Protein AF-A0A1J5I6U6-F1 (afdb_monomer_lite)

Radius of gyration: 18.53 Å; chains: 1; bounding box: 52×21×41 Å

Foldseek 3Di:
DVVVVVVCVVCVVVVVVVVVCPPVDDVVVVVVLVVQLVVQQVVQVVVVDPVSSVVSNCCRVVVDDDDDDPDDDD

Secondary structure (DSSP, 8-state):
-HHHHHHHHHTHHHHHHHHHHTT-S-HHHHHHHHHHHHHHHHHHGGG--HHHHHHHHHHHHH-------S----

Sequence (74 aa):
MKKVAKMLRNHRGLLLNWFRVKDRIALGAVEGFNNKAKLTTKKAYGFRSYEVVKIALYHTLGDLPQPTVTHKFC

Structure (mmCIF, N/CA/C/O backbone):
data_AF-A0A1J5I6U6-F1
#
_entry.id   AF-A0A1J5I6U6-F1
#
loop_
_atom_site.group_PDB
_atom_site.id
_atom_site.type_symbol
_atom_site.label_atom_id
_atom_site.label_alt_id
_atom_site.label_comp_id
_atom_site.label_asym_id
_atom_site.label_entity_id
_atom_site.label_seq_id
_atom_site.pdbx_PDB_ins_code
_atom_site.Cartn_x
_atom_site.Cartn_y
_atom_site.Cartn_z
_atom_site.occupancy
_atom_site.B_iso_or_equiv
_atom_site.auth_seq_id
_atom_site.auth_comp_id
_atom_site.auth_asym_id
_atom_site.auth_atom_id
_atom_site.pdbx_PDB_model_num
ATOM 1 N N . MET A 1 1 ? 23.229 8.492 -12.205 1.00 88.56 1 MET A N 1
ATOM 2 C CA . MET A 1 1 ? 22.695 7.627 -13.290 1.00 88.56 1 MET A CA 1
ATOM 3 C C . MET A 1 1 ? 23.057 6.139 -13.188 1.00 88.56 1 MET A C 1
ATOM 5 O O . MET A 1 1 ? 22.158 5.316 -13.317 1.00 88.56 1 MET A O 1
ATOM 9 N N . LYS A 1 2 ? 24.315 5.745 -12.912 1.00 96.44 2 LYS A N 1
ATOM 10 C CA . LYS A 1 2 ? 24.732 4.319 -12.896 1.00 96.44 2 LYS A CA 1
ATOM 11 C C . LYS A 1 2 ? 23.906 3.413 -11.954 1.00 96.44 2 LYS A C 1
ATOM 13 O O . LYS A 1 2 ? 23.558 2.300 -12.337 1.00 96.44 2 LYS A O 1
ATOM 18 N N . LYS A 1 3 ? 23.547 3.900 -10.757 1.00 97.25 3 LYS A N 1
ATOM 19 C CA . LYS A 1 3 ? 22.762 3.151 -9.751 1.00 97.25 3 LYS A CA 1
ATOM 20 C C . LYS A 1 3 ? 21.365 2.768 -10.257 1.00 97.25 3 LYS A C 1
ATOM 22 O O . LYS A 1 3 ? 20.987 1.604 -10.177 1.00 97.25 3 LYS A O 1
ATOM 27 N N . VAL A 1 4 ? 20.644 3.727 -10.841 1.00 96.38 4 VAL A N 1
ATOM 28 C CA . VAL A 1 4 ? 19.298 3.512 -11.400 1.00 96.38 4 VAL A CA 1
ATOM 29 C C . VAL A 1 4 ? 19.357 2.532 -12.571 1.00 96.38 4 VAL A C 1
ATOM 31 O O . VAL A 1 4 ? 18.607 1.562 -12.598 1.00 96.38 4 VAL A O 1
ATOM 34 N N . ALA A 1 5 ? 20.316 2.702 -13.486 1.00 96.94 5 ALA A N 1
ATOM 35 C CA . ALA A 1 5 ? 20.482 1.794 -14.621 1.00 96.94 5 ALA A CA 1
ATOM 36 C C . ALA A 1 5 ? 20.804 0.347 -14.195 1.00 96.94 5 ALA A C 1
ATOM 38 O O . ALA A 1 5 ? 20.358 -0.598 -14.846 1.00 96.94 5 ALA A O 1
ATOM 39 N N . LYS A 1 6 ? 21.576 0.156 -13.114 1.00 97.69 6 LYS A N 1
ATOM 40 C CA . LYS A 1 6 ? 21.851 -1.174 -12.542 1.00 97.69 6 LYS A CA 1
ATOM 41 C C . LYS A 1 6 ? 20.591 -1.778 -11.914 1.00 97.69 6 LYS A C 1
ATOM 43 O O . LYS A 1 6 ? 20.291 -2.939 -12.166 1.00 97.69 6 LYS A O 1
ATOM 48 N N . MET A 1 7 ? 19.823 -0.984 -11.167 1.00 97.62 7 MET A N 1
ATOM 49 C CA . MET A 1 7 ? 18.548 -1.414 -10.584 1.00 97.62 7 MET A CA 1
ATOM 50 C C . MET A 1 7 ? 17.547 -1.854 -11.663 1.00 97.62 7 MET A C 1
ATOM 52 O O . MET A 1 7 ? 16.976 -2.933 -11.537 1.00 97.62 7 MET A O 1
ATOM 56 N N . LEU A 1 8 ? 17.367 -1.073 -12.734 1.00 96.25 8 LEU A N 1
ATOM 57 C CA . LEU A 1 8 ? 16.449 -1.421 -13.827 1.00 96.25 8 LEU A CA 1
ATOM 58 C C . LEU A 1 8 ? 16.855 -2.722 -14.531 1.00 96.25 8 LEU A C 1
ATOM 60 O O . LEU A 1 8 ? 16.002 -3.557 -14.814 1.00 96.25 8 LEU A O 1
ATOM 64 N N . ARG A 1 9 ? 18.159 -2.932 -14.763 1.00 96.56 9 ARG A N 1
ATOM 65 C CA . ARG A 1 9 ? 18.671 -4.190 -15.332 1.00 96.56 9 ARG A CA 1
ATOM 66 C C . ARG A 1 9 ? 18.401 -5.387 -14.423 1.00 96.56 9 ARG A C 1
ATOM 68 O O . ARG A 1 9 ? 17.938 -6.410 -14.916 1.00 96.56 9 ARG A O 1
ATOM 75 N N . ASN A 1 10 ? 18.617 -5.238 -13.116 1.00 97.44 10 ASN A N 1
ATOM 76 C CA . ASN A 1 10 ? 18.337 -6.295 -12.141 1.00 97.44 10 ASN A CA 1
ATOM 77 C C . ASN A 1 10 ? 16.842 -6.663 -12.089 1.00 97.44 10 ASN A C 1
ATOM 79 O O . ASN A 1 10 ? 16.509 -7.832 -11.942 1.00 97.44 10 ASN A O 1
ATOM 83 N N . HIS A 1 11 ? 15.940 -5.689 -12.258 1.00 97.00 11 HIS A N 1
ATOM 84 C CA . HIS A 1 11 ? 14.487 -5.906 -12.209 1.00 97.00 11 HIS A CA 1
ATOM 85 C C . HIS A 1 11 ? 13.843 -6.087 -13.594 1.00 97.00 11 HIS A C 1
ATOM 87 O O . HIS A 1 11 ? 12.616 -6.066 -13.710 1.00 97.00 11 HIS A O 1
ATOM 93 N N . ARG A 1 12 ? 14.640 -6.294 -14.655 1.00 96.38 12 ARG A N 1
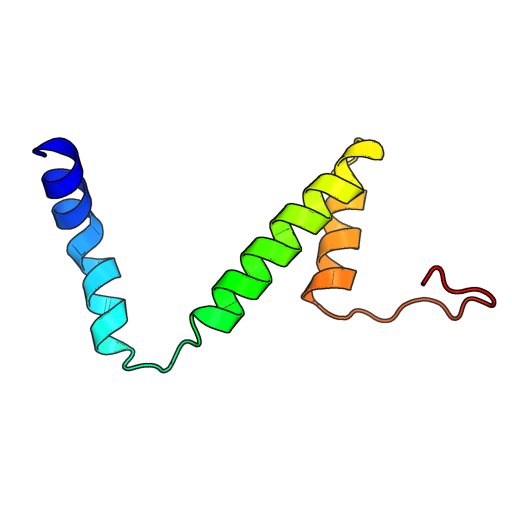ATOM 94 C CA . ARG A 1 12 ? 14.159 -6.394 -16.045 1.00 96.38 12 ARG A CA 1
ATOM 95 C C . ARG A 1 12 ? 13.016 -7.397 -16.209 1.00 96.38 12 ARG A C 1
ATOM 97 O O . ARG A 1 12 ? 12.070 -7.110 -16.930 1.00 96.38 12 ARG A O 1
ATOM 104 N N . GLY A 1 13 ? 13.084 -8.549 -15.539 1.00 95.94 13 GLY A N 1
ATOM 105 C CA . GLY A 1 13 ? 12.032 -9.569 -15.605 1.00 95.94 13 GLY A CA 1
ATOM 106 C C . GLY A 1 13 ? 10.665 -9.048 -15.146 1.00 95.94 13 GLY A C 1
ATOM 107 O O . GLY A 1 13 ? 9.675 -9.229 -15.849 1.00 95.94 13 GLY A O 1
ATOM 108 N N . LEU A 1 14 ? 10.621 -8.330 -14.019 1.00 92.81 14 LEU A N 1
ATOM 109 C CA . LEU A 1 14 ? 9.389 -7.738 -13.486 1.00 92.81 14 LEU A CA 1
ATOM 110 C C . LEU A 1 14 ? 8.858 -6.625 -14.393 1.00 92.81 14 LEU A C 1
ATOM 112 O O . LEU A 1 14 ? 7.661 -6.565 -14.658 1.00 92.81 14 LEU A O 1
ATOM 116 N N . LEU A 1 15 ? 9.752 -5.788 -14.924 1.00 92.88 15 LEU A N 1
ATOM 117 C CA . LEU A 1 15 ? 9.381 -4.741 -15.879 1.00 92.88 15 LEU A CA 1
ATOM 118 C C . LEU A 1 15 ? 8.773 -5.333 -17.157 1.00 92.88 15 LEU A C 1
ATOM 120 O O . LEU A 1 15 ? 7.805 -4.799 -17.681 1.00 92.88 15 LEU A O 1
ATOM 124 N N . LEU A 1 16 ? 9.293 -6.461 -17.648 1.00 93.88 16 LEU A N 1
ATOM 125 C CA . LEU A 1 16 ? 8.730 -7.140 -18.817 1.00 93.88 16 LEU A CA 1
ATOM 126 C C . LEU A 1 16 ? 7.360 -7.768 -18.541 1.00 93.88 16 LEU A C 1
ATOM 128 O O . LEU A 1 16 ? 6.538 -7.841 -19.454 1.00 93.88 16 LEU A O 1
ATOM 132 N N . ASN A 1 17 ? 7.083 -8.188 -17.304 1.00 92.12 17 ASN A N 1
ATOM 133 C CA . ASN A 1 17 ? 5.764 -8.707 -16.940 1.00 92.12 17 ASN A CA 1
ATOM 134 C C . ASN A 1 17 ? 4.667 -7.654 -17.121 1.00 92.12 17 ASN A C 1
ATOM 136 O O . ASN A 1 17 ? 3.590 -8.013 -17.584 1.00 92.12 17 ASN A O 1
ATOM 140 N N . TRP A 1 18 ? 4.959 -6.375 -16.859 1.00 86.81 18 TRP A N 1
ATOM 141 C CA . TRP A 1 18 ? 4.033 -5.268 -17.119 1.00 86.81 18 TRP A CA 1
ATOM 142 C C . TRP A 1 18 ? 3.555 -5.254 -18.580 1.00 86.81 18 TRP A C 1
ATOM 144 O O . TRP A 1 18 ? 2.358 -5.317 -18.851 1.00 86.81 18 TRP A O 1
ATOM 154 N N . PHE A 1 19 ? 4.495 -5.291 -19.529 1.00 88.56 19 PHE A N 1
ATOM 155 C CA . PHE A 1 19 ? 4.176 -5.300 -20.961 1.00 88.56 19 PHE A CA 1
ATOM 156 C C . PHE A 1 19 ? 3.473 -6.586 -21.411 1.00 88.56 19 PHE A C 1
ATOM 158 O O . PHE A 1 19 ? 2.632 -6.555 -22.308 1.00 88.56 19 PHE A O 1
ATOM 165 N N . ARG A 1 20 ? 3.794 -7.729 -20.793 1.00 92.31 20 ARG A N 1
ATOM 166 C CA . ARG A 1 20 ? 3.145 -9.018 -21.090 1.00 92.31 20 ARG A CA 1
ATOM 167 C C . ARG A 1 20 ? 1.694 -9.064 -20.619 1.00 92.31 20 ARG A C 1
ATOM 169 O O . ARG A 1 20 ? 0.872 -9.695 -21.276 1.00 92.31 20 ARG A O 1
ATOM 176 N N . VAL A 1 21 ? 1.393 -8.414 -19.495 1.00 90.50 21 VAL A N 1
ATOM 177 C CA . VAL A 1 21 ? 0.057 -8.394 -18.888 1.00 90.50 21 VAL A CA 1
ATOM 178 C C . VAL A 1 21 ? -0.943 -7.560 -19.692 1.00 90.50 21 VAL A C 1
ATOM 180 O O . VAL A 1 21 ? -2.131 -7.840 -19.577 1.00 90.50 21 VAL A O 1
ATOM 183 N N . LYS A 1 22 ? -0.486 -6.614 -20.532 1.00 85.00 22 LYS A N 1
ATOM 184 C CA . LYS A 1 22 ? -1.314 -5.811 -21.460 1.00 85.00 22 LYS A CA 1
ATOM 185 C C . LYS A 1 22 ? -2.577 -5.243 -20.795 1.00 85.00 22 LYS A C 1
ATOM 187 O O . LYS A 1 22 ? -3.683 -5.690 -21.083 1.00 85.00 22 LYS A O 1
ATOM 192 N N . ASP A 1 23 ? -2.395 -4.320 -19.854 1.00 81.81 23 ASP A N 1
ATOM 193 C CA . ASP A 1 23 ? -3.476 -3.580 -19.178 1.00 81.81 23 ASP A CA 1
ATOM 194 C C . ASP A 1 23 ? -4.486 -4.423 -18.379 1.00 81.81 23 ASP A C 1
ATOM 196 O O . ASP A 1 23 ? -5.476 -3.900 -17.875 1.00 81.81 23 ASP A O 1
ATOM 200 N N . ARG A 1 24 ? -4.218 -5.717 -18.147 1.00 89.12 24 ARG A N 1
ATOM 201 C CA . ARG A 1 24 ? -5.053 -6.550 -17.255 1.00 89.12 24 ARG A CA 1
ATOM 202 C C . ARG A 1 24 ? -5.014 -6.111 -15.787 1.00 89.12 24 ARG A C 1
ATOM 204 O O . ARG A 1 24 ? -5.792 -6.618 -14.985 1.00 89.12 24 ARG A O 1
ATOM 211 N N . ILE A 1 25 ? -4.098 -5.215 -15.418 1.00 87.00 25 ILE A N 1
ATOM 212 C CA . ILE A 1 25 ? -3.967 -4.680 -14.062 1.00 87.00 25 ILE A CA 1
ATOM 213 C C . ILE A 1 25 ? -4.295 -3.190 -14.093 1.00 87.00 25 ILE A C 1
ATOM 215 O O . ILE A 1 25 ? -3.584 -2.398 -14.710 1.00 87.00 25 ILE A O 1
ATOM 219 N N . ALA A 1 26 ? -5.332 -2.800 -13.356 1.00 90.00 26 ALA A N 1
ATOM 220 C CA . ALA A 1 26 ? -5.683 -1.401 -13.162 1.00 90.00 26 ALA A CA 1
ATOM 221 C C . ALA A 1 26 ? -4.702 -0.732 -12.182 1.00 90.00 26 ALA A C 1
ATOM 223 O O . ALA A 1 26 ? -4.893 -0.788 -10.965 1.00 90.00 26 ALA A O 1
ATOM 224 N N . LEU A 1 27 ? -3.656 -0.076 -12.699 1.00 88.88 27 LEU A N 1
ATOM 225 C CA . LEU A 1 27 ? -2.659 0.619 -11.867 1.00 88.88 27 LEU A CA 1
ATOM 226 C C . LEU A 1 27 ? -3.282 1.652 -10.932 1.00 88.88 27 LEU A C 1
ATOM 228 O O . LEU A 1 27 ? -2.905 1.704 -9.767 1.00 88.88 27 LEU A O 1
ATOM 232 N N . GLY A 1 28 ? -4.267 2.418 -11.410 1.00 92.25 28 GLY A N 1
ATOM 233 C CA . GLY A 1 28 ? -4.956 3.409 -10.582 1.00 92.25 28 GLY A CA 1
ATOM 234 C C . GLY A 1 28 ? -5.678 2.780 -9.386 1.00 92.25 28 GLY A C 1
ATOM 235 O O . GLY A 1 28 ? -5.653 3.333 -8.289 1.00 92.25 28 GLY A O 1
ATOM 236 N N . ALA A 1 29 ? -6.252 1.584 -9.556 1.00 92.56 29 ALA A N 1
ATOM 237 C CA . ALA A 1 29 ? -6.863 0.852 -8.450 1.00 92.56 29 ALA A CA 1
ATOM 238 C C . ALA A 1 29 ? -5.801 0.357 -7.455 1.00 92.56 29 ALA A C 1
ATOM 240 O O . ALA A 1 29 ? -5.965 0.534 -6.249 1.00 92.56 29 ALA A O 1
ATOM 241 N N . VAL A 1 30 ? -4.686 -0.202 -7.945 1.00 92.31 30 VAL A N 1
ATOM 242 C CA . VAL A 1 30 ? -3.566 -0.666 -7.102 1.00 92.31 30 VAL A CA 1
ATOM 243 C C . VAL A 1 30 ? -2.948 0.490 -6.309 1.00 92.31 30 VAL A C 1
ATOM 245 O O . VAL A 1 30 ? -2.714 0.370 -5.106 1.00 92.31 30 VAL A O 1
ATOM 248 N N . GLU A 1 31 ? -2.720 1.632 -6.953 1.00 95.12 31 GLU A N 1
ATOM 249 C CA . GLU A 1 31 ? -2.212 2.840 -6.302 1.00 95.12 31 GLU A CA 1
ATOM 250 C C . GLU A 1 31 ? -3.210 3.389 -5.275 1.00 95.12 31 GLU A C 1
ATOM 252 O O . GLU A 1 31 ? -2.829 3.722 -4.148 1.00 95.12 31 GLU A O 1
ATOM 257 N N . GLY A 1 32 ? -4.502 3.400 -5.615 1.00 95.12 32 GLY A N 1
ATOM 258 C CA . GLY A 1 32 ? -5.578 3.750 -4.692 1.00 95.12 32 GLY A CA 1
ATOM 259 C C . GLY A 1 32 ? -5.585 2.867 -3.441 1.00 95.12 32 GLY A C 1
ATOM 260 O O . GLY A 1 3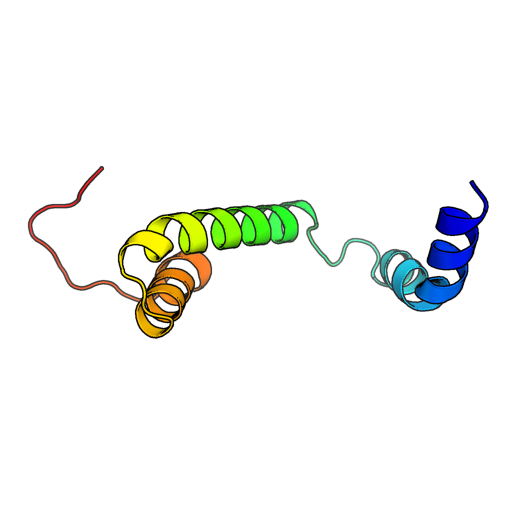2 ? -5.663 3.385 -2.322 1.00 95.12 32 GLY A O 1
ATOM 261 N N . PHE A 1 33 ? -5.427 1.550 -3.601 1.00 94.75 33 PHE A N 1
ATOM 262 C CA . PHE A 1 33 ? -5.315 0.618 -2.476 1.00 94.75 33 PHE A CA 1
ATOM 263 C C . PHE A 1 33 ? -4.065 0.870 -1.627 1.00 94.75 33 PHE A C 1
ATOM 265 O O . PHE A 1 33 ? -4.175 0.918 -0.401 1.00 94.75 33 PHE A O 1
ATOM 272 N N . ASN A 1 34 ? -2.905 1.116 -2.241 1.00 96.25 34 ASN A N 1
ATOM 273 C CA . ASN A 1 34 ? -1.679 1.455 -1.508 1.00 96.25 34 ASN A CA 1
ATOM 274 C C . ASN A 1 34 ? -1.841 2.738 -0.676 1.00 96.25 34 ASN A C 1
ATOM 276 O O . ASN A 1 34 ? -1.428 2.789 0.487 1.00 96.25 34 ASN A O 1
ATOM 280 N N . ASN A 1 35 ? -2.489 3.761 -1.236 1.00 96.94 35 ASN A N 1
ATOM 281 C CA . ASN A 1 35 ? -2.767 5.011 -0.530 1.00 96.94 35 ASN A CA 1
ATOM 282 C C . ASN A 1 35 ? -3.745 4.807 0.638 1.00 96.94 35 ASN A C 1
ATOM 284 O O . ASN A 1 35 ? -3.489 5.301 1.742 1.00 96.94 35 ASN A O 1
ATOM 288 N N . LYS A 1 36 ? -4.817 4.024 0.438 1.00 96.00 36 LYS A N 1
ATOM 289 C CA . LYS A 1 36 ? -5.748 3.644 1.515 1.00 96.00 36 LYS A CA 1
ATOM 290 C C . LYS A 1 36 ? -5.039 2.878 2.629 1.00 96.00 36 LYS A C 1
ATOM 292 O O . LYS A 1 36 ? -5.224 3.214 3.799 1.00 96.00 36 LYS A O 1
ATOM 297 N N . ALA A 1 37 ? -4.196 1.905 2.288 1.00 96.56 37 ALA A N 1
ATOM 298 C CA . ALA A 1 37 ? -3.433 1.126 3.258 1.00 96.56 37 ALA A CA 1
ATOM 299 C C . ALA A 1 37 ? -2.515 2.031 4.096 1.00 96.56 37 ALA A C 1
ATOM 301 O O . ALA A 1 37 ? -2.566 2.001 5.326 1.00 96.56 37 ALA A O 1
ATOM 302 N N . LYS A 1 38 ? -1.748 2.918 3.445 1.00 97.06 38 LYS A N 1
ATOM 303 C CA . LYS A 1 38 ? -0.859 3.878 4.119 1.00 97.06 38 LYS A CA 1
ATOM 304 C C . LYS A 1 38 ? -1.612 4.783 5.098 1.00 97.06 38 LYS A C 1
ATOM 306 O O . LYS A 1 38 ? -1.161 4.975 6.229 1.00 97.06 38 LYS A O 1
ATOM 311 N N . LEU A 1 39 ? -2.750 5.339 4.678 1.00 96.88 39 LEU A N 1
ATOM 312 C CA . LEU A 1 39 ? -3.572 6.199 5.531 1.00 96.88 39 LEU A CA 1
ATOM 313 C C . LEU A 1 39 ? -4.154 5.425 6.720 1.00 96.88 39 LEU A C 1
ATOM 315 O O . LEU A 1 39 ? -4.124 5.919 7.846 1.00 96.88 39 LEU A O 1
ATOM 319 N N . THR A 1 40 ? -4.648 4.212 6.477 1.00 95.94 40 THR A N 1
ATOM 320 C CA . THR A 1 40 ? -5.256 3.349 7.501 1.00 95.94 40 THR A CA 1
ATOM 321 C C . THR A 1 40 ? -4.248 2.983 8.581 1.00 95.94 40 THR A C 1
ATOM 323 O O . THR A 1 40 ? -4.520 3.178 9.765 1.00 95.94 40 THR A O 1
ATOM 326 N N . THR A 1 41 ? -3.041 2.569 8.189 1.00 96.12 41 THR A N 1
ATOM 327 C CA . THR A 1 41 ? -1.946 2.287 9.128 1.00 96.12 41 THR A CA 1
ATOM 328 C C . THR A 1 41 ? -1.583 3.519 9.957 1.00 96.12 41 THR A C 1
ATOM 330 O O . THR A 1 41 ? -1.388 3.408 11.166 1.00 96.12 41 THR A O 1
ATOM 333 N N . LYS A 1 42 ? -1.553 4.715 9.347 1.00 96.06 42 LYS A N 1
ATOM 334 C CA . LYS A 1 42 ? -1.296 5.970 10.074 1.00 96.06 42 LYS A CA 1
ATOM 335 C C . LYS A 1 42 ? -2.398 6.287 11.093 1.00 96.06 42 LYS A C 1
ATOM 337 O O . LYS A 1 42 ? -2.075 6.713 12.196 1.00 96.06 42 LYS A O 1
ATOM 342 N N . LYS A 1 43 ? -3.674 6.063 10.755 1.00 94.06 43 LYS A N 1
ATOM 343 C CA . LYS A 1 43 ? -4.803 6.232 11.691 1.00 94.06 43 LYS A CA 1
ATOM 344 C C . LYS A 1 43 ? -4.729 5.234 12.852 1.00 94.06 43 LYS A C 1
ATOM 346 O O . LYS A 1 43 ? -4.920 5.617 14.001 1.00 94.06 43 LYS A O 1
ATOM 351 N N . ALA A 1 44 ? -4.399 3.977 12.560 1.00 95.56 44 ALA A N 1
ATOM 352 C CA . ALA A 1 44 ? -4.293 2.917 13.560 1.00 95.56 44 ALA A CA 1
ATOM 353 C C . ALA A 1 44 ? -3.050 3.039 14.468 1.00 95.56 44 ALA A C 1
ATOM 355 O O . ALA A 1 44 ? -3.012 2.445 15.544 1.00 95.56 44 ALA A O 1
ATOM 356 N N . TYR A 1 45 ? -2.047 3.836 14.078 1.00 93.44 45 TYR A N 1
ATOM 357 C CA . TYR A 1 45 ? -0.804 4.017 14.837 1.00 93.44 45 TYR A CA 1
ATOM 358 C C . TYR A 1 45 ? -1.031 4.468 16.290 1.00 93.44 45 TYR A C 1
ATOM 360 O O . TYR A 1 45 ? -0.311 4.035 17.190 1.00 93.44 45 TYR A O 1
ATOM 368 N N . GLY A 1 46 ? -2.062 5.284 16.540 1.00 94.12 46 GLY A N 1
ATOM 369 C CA . GLY A 1 46 ? -2.397 5.773 17.883 1.00 94.12 46 GLY A CA 1
ATOM 370 C C . GLY A 1 46 ? -2.713 4.665 18.895 1.00 94.12 46 GLY A C 1
ATOM 371 O O . GLY A 1 46 ? -2.482 4.848 20.085 1.00 94.12 46 GLY A O 1
ATOM 372 N N . PHE A 1 47 ? -3.157 3.495 18.428 1.00 95.50 47 PHE A N 1
ATOM 373 C CA . PHE A 1 47 ? -3.515 2.359 19.280 1.00 95.50 47 PHE A CA 1
ATOM 374 C C . PHE A 1 47 ? -2.323 1.477 19.671 1.00 95.50 47 PHE A C 1
ATOM 376 O O . PHE A 1 47 ? -2.483 0.578 20.492 1.00 95.50 47 PHE A O 1
ATOM 383 N N . ARG A 1 48 ? -1.135 1.710 19.087 1.00 93.25 48 ARG A N 1
ATOM 384 C CA . ARG A 1 48 ? 0.127 1.010 19.412 1.00 93.25 48 ARG A CA 1
ATOM 385 C C . ARG A 1 48 ? 0.033 -0.526 19.419 1.00 93.25 48 ARG A C 1
ATOM 387 O O . ARG A 1 48 ? 0.797 -1.192 20.107 1.00 93.25 48 ARG A O 1
ATOM 394 N N . SER A 1 49 ? -0.882 -1.092 18.634 1.00 96.00 49 SER A N 1
ATOM 395 C CA . SER A 1 49 ? -1.110 -2.533 18.536 1.00 96.00 49 SER A CA 1
ATOM 396 C C . SER A 1 49 ? -1.204 -2.957 17.078 1.00 96.00 49 SER A C 1
ATOM 398 O O . SER A 1 49 ? -1.950 -2.373 16.290 1.00 96.00 49 SER A O 1
ATOM 400 N N . TYR A 1 50 ? -0.455 -4.002 16.726 1.00 94.94 50 TYR A N 1
ATOM 401 C CA . TY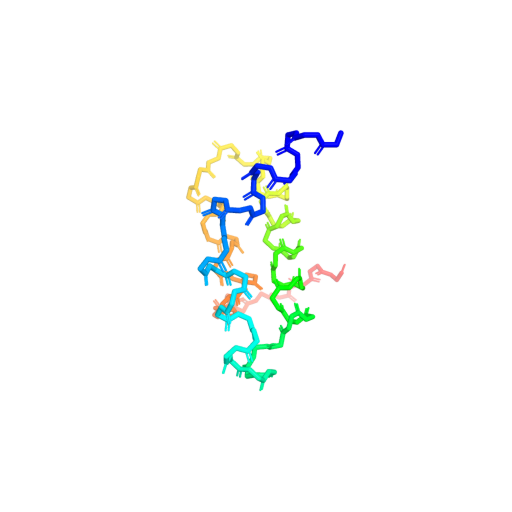R A 1 50 ? -0.487 -4.573 15.383 1.00 94.94 50 TYR A CA 1
ATOM 402 C C . TYR A 1 50 ? -1.856 -5.177 15.044 1.00 94.94 50 TYR A C 1
ATOM 404 O O . TYR A 1 50 ? -2.312 -5.054 13.908 1.00 94.94 50 TYR A O 1
ATOM 412 N N . GLU A 1 51 ? -2.554 -5.758 16.025 1.00 96.50 51 GLU A N 1
ATOM 413 C CA . GLU A 1 51 ? -3.897 -6.311 15.808 1.00 96.50 51 GLU A CA 1
ATOM 414 C C . GLU A 1 51 ? -4.896 -5.234 15.385 1.00 96.50 51 GLU A C 1
ATOM 416 O O . GLU A 1 51 ? -5.702 -5.450 14.484 1.00 96.50 51 GLU A O 1
ATOM 421 N N . VAL A 1 52 ? -4.784 -4.029 15.948 1.00 95.75 52 VAL A N 1
ATOM 422 C CA . VAL A 1 52 ? -5.648 -2.909 15.556 1.00 95.75 52 VAL A CA 1
ATOM 423 C C . VAL A 1 52 ? -5.350 -2.454 14.127 1.00 95.75 52 VAL A C 1
ATOM 425 O O . VAL A 1 52 ? -6.278 -2.203 13.361 1.00 95.75 52 VAL A O 1
ATOM 428 N N . VAL A 1 53 ? -4.073 -2.407 13.727 1.00 96.31 53 VAL A N 1
ATOM 429 C CA . VAL A 1 53 ? -3.686 -2.119 12.332 1.00 96.31 53 VAL A CA 1
ATOM 430 C C . VAL A 1 53 ? -4.278 -3.164 11.385 1.00 96.31 53 VAL A C 1
ATOM 432 O O . VAL A 1 53 ? -4.839 -2.804 10.35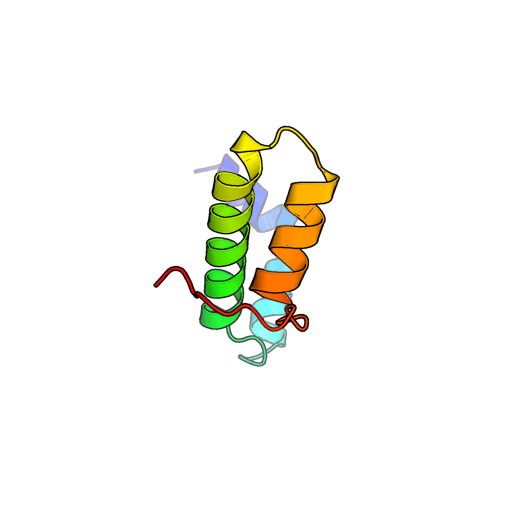2 1.00 96.31 53 VAL A O 1
ATOM 435 N N . LYS A 1 54 ? -4.197 -4.447 11.749 1.00 95.31 54 LYS A N 1
ATOM 436 C CA . LYS A 1 54 ? -4.724 -5.562 10.957 1.00 95.31 54 LYS A CA 1
ATOM 437 C C . LYS A 1 54 ? -6.243 -5.462 10.769 1.00 95.31 54 LYS A C 1
ATOM 439 O O . LYS A 1 54 ? -6.711 -5.477 9.633 1.00 95.31 54 LYS A O 1
ATOM 444 N N . ILE A 1 55 ? -6.993 -5.277 11.857 1.00 94.81 55 ILE A N 1
ATOM 445 C CA . ILE A 1 55 ? -8.455 -5.101 11.832 1.00 94.81 55 ILE A CA 1
ATOM 446 C C . ILE A 1 55 ? -8.835 -3.885 10.978 1.00 94.81 55 ILE A C 1
ATOM 448 O O . ILE A 1 55 ? -9.670 -3.993 10.079 1.00 94.81 55 ILE A O 1
ATOM 452 N N . ALA A 1 56 ? -8.179 -2.740 11.190 1.00 94.25 56 ALA A N 1
ATOM 453 C CA . ALA A 1 56 ? -8.447 -1.524 10.427 1.00 94.25 56 ALA A CA 1
ATOM 454 C C . ALA A 1 56 ? -8.200 -1.714 8.921 1.00 94.25 56 ALA A C 1
ATOM 456 O O . ALA A 1 56 ? -9.000 -1.254 8.101 1.00 94.25 56 ALA A O 1
ATOM 457 N N . LEU A 1 57 ? -7.122 -2.413 8.546 1.00 95.12 57 LEU A N 1
ATOM 458 C CA . LEU A 1 57 ? -6.831 -2.746 7.151 1.00 95.12 57 LEU A CA 1
ATOM 459 C C . LEU A 1 57 ? -7.897 -3.665 6.554 1.00 95.12 57 LEU A C 1
ATOM 461 O O . LEU A 1 57 ? -8.333 -3.406 5.434 1.00 95.12 57 LEU A O 1
ATOM 465 N N . TYR A 1 58 ? -8.356 -4.683 7.284 1.00 94.31 58 TYR A N 1
ATOM 466 C CA . TYR A 1 58 ? -9.396 -5.578 6.780 1.00 94.31 58 TYR A CA 1
ATOM 467 C C . TYR A 1 58 ? -10.729 -4.869 6.543 1.00 94.31 58 TYR A C 1
ATOM 469 O O . TYR A 1 58 ? -11.320 -5.046 5.482 1.00 94.31 58 TYR A O 1
ATOM 477 N N . HIS A 1 59 ? -11.175 -4.012 7.463 1.00 92.81 59 HIS A N 1
ATOM 478 C CA . HIS A 1 59 ? -12.405 -3.246 7.246 1.00 92.81 59 HIS A CA 1
ATOM 479 C C . HIS A 1 59 ? -12.257 -2.198 6.136 1.00 92.81 59 HIS A C 1
ATOM 481 O O . HIS A 1 59 ? -13.196 -1.979 5.381 1.00 92.81 59 HIS A O 1
ATOM 487 N N . THR A 1 60 ? -11.088 -1.563 5.996 1.00 92.75 60 THR A N 1
ATOM 488 C CA . THR A 1 60 ? -10.911 -0.477 5.012 1.00 92.75 60 THR A CA 1
ATOM 489 C C . THR A 1 60 ? -10.643 -0.982 3.591 1.00 92.75 60 THR A C 1
ATOM 491 O O . THR A 1 60 ? -11.058 -0.343 2.622 1.00 92.75 60 THR A O 1
ATOM 494 N N . LEU A 1 61 ? -9.905 -2.086 3.444 1.00 93.31 61 LEU A N 1
ATOM 495 C CA . LEU A 1 61 ? -9.531 -2.645 2.139 1.00 93.31 61 LEU A CA 1
ATOM 496 C C . LEU A 1 61 ? -10.448 -3.791 1.705 1.00 93.31 61 LEU A C 1
ATOM 498 O O . LEU A 1 61 ? -10.667 -3.950 0.509 1.00 93.31 61 LEU A O 1
ATOM 502 N N . GLY A 1 62 ? -10.939 -4.586 2.658 1.00 89.94 62 GLY A N 1
ATOM 503 C CA . GLY A 1 62 ? -11.741 -5.785 2.409 1.00 89.94 62 GLY A CA 1
ATOM 504 C C . GLY A 1 62 ? -13.246 -5.597 2.587 1.00 89.94 62 GLY A C 1
ATOM 505 O O . GLY A 1 62 ? -13.969 -6.570 2.426 1.00 89.94 62 GLY A O 1
ATOM 506 N N . ASP A 1 63 ? -13.699 -4.387 2.934 1.00 88.06 63 ASP A N 1
ATOM 507 C CA . ASP A 1 63 ? -15.117 -4.045 3.126 1.00 88.06 63 ASP A CA 1
ATOM 508 C C . ASP A 1 63 ? -15.857 -5.025 4.057 1.00 88.06 63 ASP A C 1
ATOM 510 O O . ASP A 1 63 ? -16.992 -5.436 3.823 1.00 88.06 63 ASP A O 1
ATOM 514 N N . LEU A 1 64 ? -15.169 -5.464 5.118 1.00 90.75 64 LEU A N 1
ATOM 515 C CA . LEU A 1 64 ? -15.746 -6.399 6.077 1.00 90.75 64 LEU A CA 1
ATOM 516 C C . LEU A 1 64 ? -16.941 -5.771 6.806 1.00 90.75 64 LEU A C 1
ATOM 518 O O . LEU A 1 64 ? -16.871 -4.591 7.181 1.00 90.75 64 LEU A O 1
ATOM 522 N N . PRO A 1 65 ? -17.983 -6.575 7.099 1.00 88.69 65 PRO A N 1
ATOM 523 C CA . PRO A 1 65 ? -19.183 -6.101 7.766 1.00 88.69 65 PRO A CA 1
ATOM 524 C C . PRO A 1 65 ? -18.833 -5.424 9.088 1.00 88.69 65 PRO A C 1
ATOM 526 O O . PRO A 1 65 ? -18.001 -5.898 9.863 1.00 88.69 65 PRO A O 1
ATOM 529 N N . GLN A 1 66 ? -19.484 -4.294 9.330 1.00 85.06 66 GLN A N 1
ATOM 530 C CA . GLN A 1 66 ? -19.352 -3.525 10.557 1.00 85.06 66 GLN A CA 1
ATOM 531 C C . GLN A 1 66 ? -20.607 -3.730 11.410 1.00 85.06 66 GLN A C 1
ATOM 533 O O . GLN A 1 66 ? -21.690 -3.945 10.859 1.00 85.06 66 GLN A O 1
ATOM 538 N N . PRO A 1 67 ? -20.490 -3.665 12.744 1.00 85.94 67 PRO A N 1
ATOM 539 C CA . PRO A 1 67 ? -21.655 -3.722 13.611 1.00 85.94 67 PRO A CA 1
ATOM 540 C C . PRO A 1 67 ? -22.606 -2.560 13.309 1.00 85.94 67 PRO A C 1
ATOM 542 O O . PRO A 1 67 ? -22.178 -1.443 13.004 1.00 85.94 67 PRO A O 1
ATOM 545 N N . THR A 1 68 ? -23.908 -2.814 13.422 1.00 87.50 68 THR A N 1
ATOM 546 C CA . THR A 1 68 ? -24.921 -1.765 13.320 1.00 87.50 68 THR A CA 1
ATOM 547 C C . THR A 1 68 ? -24.755 -0.809 14.497 1.00 87.50 68 THR A C 1
ATOM 549 O O . THR A 1 68 ? -24.986 -1.180 15.645 1.00 87.50 68 THR A O 1
ATOM 552 N N . VAL A 1 69 ? -24.336 0.423 14.215 1.00 86.62 69 VAL A N 1
ATOM 553 C CA . VAL A 1 69 ? -24.168 1.483 15.214 1.00 86.62 69 VAL A CA 1
ATOM 554 C C . VAL A 1 69 ? -25.222 2.566 15.015 1.00 86.62 69 VAL A C 1
ATOM 556 O O . VAL A 1 69 ? -25.535 2.933 13.882 1.00 86.62 69 VAL A O 1
ATOM 559 N N . THR A 1 70 ? -25.756 3.099 16.116 1.00 88.62 70 THR A N 1
ATOM 560 C CA . THR A 1 70 ? -26.768 4.172 16.093 1.00 88.62 70 THR A CA 1
ATOM 561 C C . THR A 1 70 ? -26.216 5.471 15.503 1.00 88.62 70 THR A C 1
ATOM 563 O O . THR A 1 70 ? -26.937 6.212 14.842 1.00 88.62 70 THR A O 1
ATOM 566 N N . HIS A 1 71 ? -24.921 5.736 15.700 1.00 84.00 71 HIS A N 1
ATOM 567 C CA . HIS A 1 71 ? -24.247 6.937 15.217 1.00 84.00 71 HIS A CA 1
ATOM 568 C C . HIS A 1 71 ? -23.056 6.570 14.335 1.00 84.00 71 HIS A C 1
ATOM 570 O O . HIS A 1 71 ? -22.238 5.726 14.701 1.00 84.00 71 HIS A O 1
ATOM 576 N N . LYS A 1 72 ? -22.947 7.234 13.180 1.00 75.81 72 LYS A N 1
ATOM 577 C CA . LYS A 1 72 ? -21.793 7.144 12.281 1.00 75.81 72 LYS A CA 1
ATOM 578 C C . LYS A 1 72 ? -21.0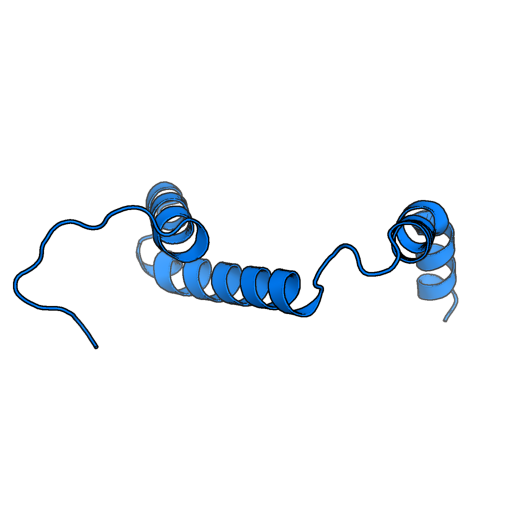23 8.456 12.348 1.00 75.81 72 LYS A C 1
ATOM 580 O O . LYS A 1 72 ? -21.617 9.523 12.214 1.00 75.81 72 LYS A O 1
ATOM 585 N N . PHE A 1 73 ? -19.711 8.374 12.539 1.00 63.69 73 PHE A N 1
ATOM 586 C CA . PHE A 1 73 ? -18.838 9.526 12.336 1.00 63.69 73 PHE A CA 1
ATOM 587 C C . PHE A 1 73 ? -18.703 9.748 10.826 1.00 63.69 73 PHE A C 1
ATOM 589 O O . PHE A 1 73 ? -18.208 8.866 10.124 1.00 63.69 73 PHE A O 1
ATOM 596 N N . CYS A 1 74 ? -19.239 10.874 10.349 1.00 50.88 74 CYS A N 1
ATOM 597 C CA . CYS A 1 74 ? -19.145 11.326 8.959 1.00 50.88 74 CYS A CA 1
ATOM 598 C C . CYS A 1 74 ? -17.803 12.023 8.716 1.00 50.88 74 CYS A C 1
ATOM 600 O O . CYS A 1 74 ? -17.360 12.760 9.628 1.00 50.88 74 CY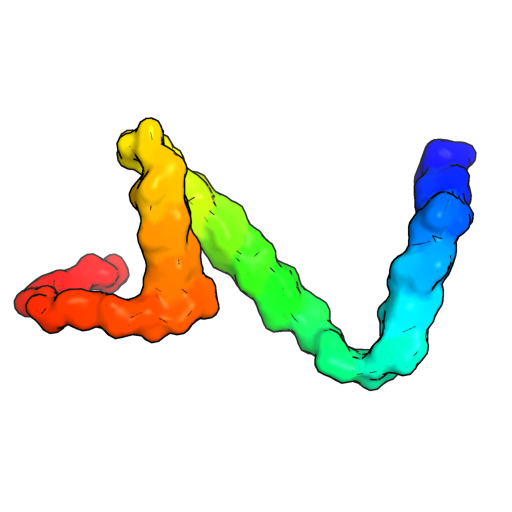S A O 1
#

pLDDT: mean 91.83, std 7.26, range [50.88, 97.69]